Protein AF-A0A7K1V9W3-F1 (afdb_monomer_lite)

InterPro domains:
  IPR024344 Mycothiol-dependent maleylpyruvate isomerase, metal-binding domain [PF11716] (11-46)
  IPR034660 DinB/YfiT-like putative metalloenzymes [G3DSA:1.20.120.450] (1-48)
  IPR034660 DinB/YfiT-like putative metalloenzymes [SSF109854] (2-46)

Sequence (76 aa):
MTPDEIWQAVATERRTLHDQLAPLTEAQWNHESLCESWRIRDVVAHPSPPCCCSPPAVRTGAVRGRLSLSAAGFRC

Secondary structure (DSSP, 8-state):
--HHHHHHHHHHHHHHHHHHHTT--HHHHTSBPSSTT-BHHHHHHTTS--TT-------S---------S------

pLDDT: mean 74.5, std 24.0, range [32.88, 97.88]

Structure (mmCIF, N/CA/C/O backbone):
data_AF-A0A7K1V9W3-F1
#
_entry.id   AF-A0A7K1V9W3-F1
#
loop_
_atom_site.group_PDB
_atom_site.id
_atom_site.type_symbol
_atom_site.label_atom_id
_atom_site.label_alt_id
_atom_site.label_comp_id
_atom_site.label_asym_id
_atom_site.label_entity_id
_atom_site.label_seq_id
_atom_site.pdbx_PDB_ins_code
_atom_site.Cartn_x
_atom_site.Cartn_y
_atom_site.Cartn_z
_atom_site.occupancy
_atom_site.B_iso_or_equiv
_atom_site.auth_seq_id
_atom_site.auth_comp_id
_atom_site.auth_asym_id
_atom_site.auth_atom_id
_atom_site.pdbx_PDB_model_num
ATOM 1 N N . MET A 1 1 ? 18.397 -0.570 -17.158 1.00 77.75 1 MET A N 1
ATOM 2 C CA . MET A 1 1 ? 16.957 -0.630 -16.879 1.00 77.75 1 MET A CA 1
ATOM 3 C C . MET A 1 1 ? 16.252 0.288 -17.860 1.00 77.75 1 MET A C 1
ATOM 5 O O . MET A 1 1 ? 16.581 1.470 -17.896 1.00 77.75 1 MET A O 1
ATOM 9 N N . THR A 1 2 ? 15.391 -0.244 -18.716 1.00 97.88 2 THR A N 1
ATOM 10 C CA . THR A 1 2 ? 14.579 0.531 -19.660 1.00 97.88 2 THR A CA 1
ATOM 11 C C . THR A 1 2 ? 13.400 1.191 -18.931 1.00 97.88 2 THR A C 1
ATOM 13 O O . THR A 1 2 ? 13.046 0.763 -17.830 1.00 97.88 2 THR A O 1
ATOM 16 N N . PRO A 1 3 ? 12.759 2.221 -19.512 1.00 97.12 3 PRO A N 1
ATOM 17 C CA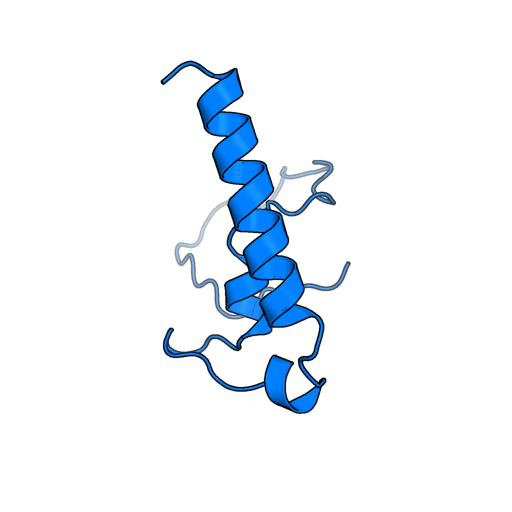 . PRO A 1 3 ? 11.533 2.786 -18.950 1.00 97.12 3 PRO A CA 1
ATOM 18 C C . PRO A 1 3 ? 10.446 1.734 -18.690 1.00 97.12 3 PRO A C 1
ATOM 20 O O . PRO A 1 3 ? 9.792 1.787 -17.652 1.00 97.12 3 PRO A O 1
ATOM 23 N N . ASP A 1 4 ? 10.293 0.750 -19.579 1.00 97.62 4 ASP A N 1
ATOM 24 C CA . ASP A 1 4 ? 9.325 -0.338 -19.402 1.00 97.62 4 ASP A CA 1
ATOM 25 C C . ASP A 1 4 ? 9.676 -1.226 -18.205 1.00 97.62 4 ASP A C 1
ATOM 27 O O . ASP A 1 4 ? 8.804 -1.548 -17.400 1.00 97.62 4 ASP A O 1
ATOM 31 N N . GLU A 1 5 ? 10.954 -1.572 -18.031 1.00 97.38 5 GLU A N 1
ATOM 32 C CA . GLU A 1 5 ? 11.423 -2.333 -16.867 1.00 97.38 5 GLU A CA 1
ATOM 33 C C . GLU A 1 5 ? 11.173 -1.569 -15.556 1.00 97.38 5 GLU A C 1
ATOM 35 O O . GLU A 1 5 ? 10.726 -2.163 -14.574 1.00 97.38 5 GLU A O 1
ATOM 40 N 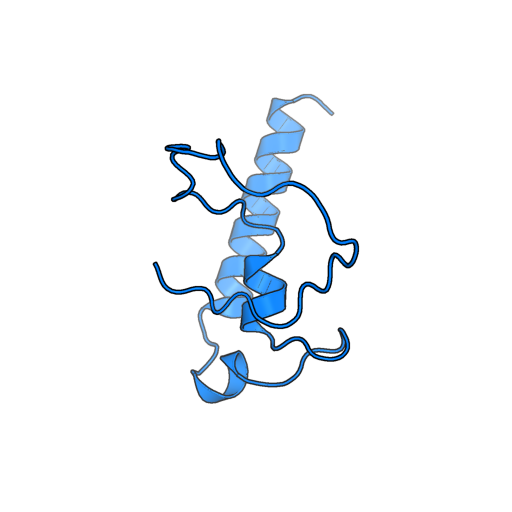N . ILE A 1 6 ? 11.380 -0.245 -15.550 1.00 97.06 6 ILE A N 1
ATOM 41 C CA . ILE A 1 6 ? 11.063 0.617 -14.399 1.00 97.06 6 ILE A CA 1
ATOM 42 C C . ILE A 1 6 ? 9.561 0.568 -14.097 1.00 97.06 6 ILE A C 1
ATOM 44 O O . ILE A 1 6 ? 9.163 0.367 -12.949 1.00 97.06 6 ILE A O 1
ATOM 48 N N . TRP A 1 7 ? 8.706 0.733 -15.108 1.00 96.12 7 TRP A N 1
ATOM 49 C CA . TRP A 1 7 ? 7.257 0.739 -14.907 1.00 96.12 7 TRP A CA 1
ATOM 50 C C . TRP A 1 7 ? 6.707 -0.619 -14.467 1.00 96.12 7 TRP A C 1
ATOM 52 O O . TRP A 1 7 ? 5.7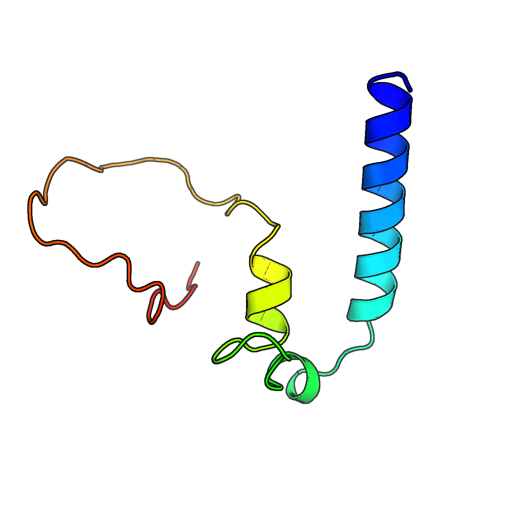89 -0.662 -13.645 1.00 96.12 7 TRP A O 1
ATOM 62 N N . GLN A 1 8 ? 7.289 -1.726 -14.933 1.00 97.56 8 GLN A N 1
ATOM 63 C CA . GLN A 1 8 ? 6.952 -3.065 -14.445 1.00 97.56 8 GLN A CA 1
ATOM 64 C C . GLN A 1 8 ? 7.338 -3.259 -12.975 1.00 97.56 8 GLN A C 1
ATOM 66 O O . GLN A 1 8 ? 6.548 -3.813 -12.202 1.00 97.56 8 GLN A O 1
ATOM 71 N N . ALA A 1 9 ? 8.508 -2.758 -12.566 1.00 96.88 9 ALA A N 1
ATOM 72 C CA . ALA A 1 9 ? 8.917 -2.765 -11.165 1.00 96.88 9 ALA A CA 1
ATOM 73 C C . ALA A 1 9 ? 7.941 -1.943 -10.305 1.00 96.88 9 ALA A C 1
ATOM 75 O O . ALA A 1 9 ? 7.387 -2.463 -9.341 1.00 96.88 9 ALA A O 1
ATOM 76 N N . VAL A 1 10 ? 7.616 -0.709 -10.712 1.00 94.94 10 VAL A N 1
ATOM 77 C CA . VAL A 1 10 ? 6.644 0.149 -10.006 1.00 94.94 10 VAL A CA 1
ATOM 78 C C . VAL A 1 10 ? 5.274 -0.522 -9.877 1.00 94.94 10 VAL A C 1
ATOM 80 O O . VAL A 1 10 ? 4.659 -0.473 -8.813 1.00 94.94 10 VAL A O 1
ATOM 83 N N . ALA A 1 11 ? 4.776 -1.155 -10.942 1.00 95.62 11 ALA A N 1
ATOM 84 C CA . ALA A 1 11 ? 3.493 -1.851 -10.908 1.00 95.62 11 ALA A CA 1
ATOM 85 C C . ALA A 1 11 ? 3.513 -3.052 -9.950 1.00 95.62 11 ALA A C 1
ATOM 87 O O . ALA A 1 11 ? 2.513 -3.325 -9.288 1.00 95.62 11 ALA A O 1
ATOM 88 N N . THR A 1 12 ? 4.646 -3.751 -9.864 1.00 97.56 12 THR A N 1
ATOM 89 C CA . THR A 1 12 ? 4.840 -4.870 -8.936 1.00 97.56 12 THR A CA 1
ATOM 90 C C . THR A 1 12 ? 4.834 -4.389 -7.494 1.00 97.56 12 THR A C 1
ATOM 92 O O . THR A 1 12 ? 4.024 -4.878 -6.712 1.00 97.56 12 THR A O 1
ATOM 95 N N . GLU A 1 13 ? 5.620 -3.365 -7.167 1.00 95.81 13 GLU A N 1
ATOM 96 C CA . GLU A 1 13 ? 5.657 -2.813 -5.808 1.00 95.81 13 GLU A CA 1
ATOM 97 C C . GLU A 1 13 ? 4.296 -2.259 -5.367 1.00 95.81 13 GLU A C 1
ATOM 99 O O . GLU A 1 13 ? 3.870 -2.471 -4.233 1.00 95.81 13 GLU A O 1
ATOM 104 N N . ARG A 1 14 ? 3.548 -1.611 -6.272 1.00 94.19 14 ARG A N 1
ATOM 105 C CA . ARG A 1 14 ? 2.193 -1.118 -5.969 1.00 94.19 14 ARG A CA 1
ATOM 106 C C . ARG A 1 14 ? 1.198 -2.242 -5.673 1.00 94.19 14 ARG A C 1
ATOM 108 O O . ARG A 1 14 ? 0.353 -2.064 -4.800 1.00 94.19 14 ARG A O 1
ATOM 115 N N . ARG A 1 15 ? 1.286 -3.383 -6.369 1.00 96.62 15 ARG A N 1
ATOM 116 C CA . ARG A 1 15 ? 0.456 -4.567 -6.071 1.00 96.62 15 ARG A CA 1
ATOM 117 C C . ARG A 1 15 ? 0.827 -5.176 -4.726 1.00 96.62 15 ARG A C 1
ATOM 119 O O . ARG A 1 15 ? -0.053 -5.393 -3.905 1.00 96.62 15 ARG A O 1
ATOM 126 N N . THR A 1 16 ? 2.121 -5.353 -4.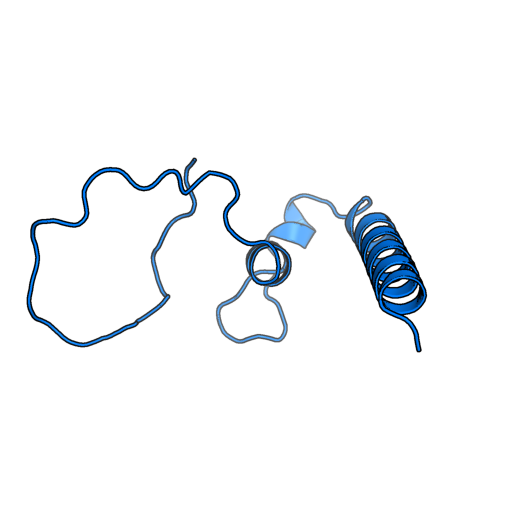469 1.00 96.25 16 THR A N 1
ATOM 127 C CA . THR A 1 16 ? 2.617 -5.847 -3.180 1.00 96.25 16 THR A CA 1
ATOM 128 C C . THR A 1 16 ? 2.136 -4.969 -2.024 1.00 96.25 16 THR A C 1
ATOM 130 O O . THR A 1 16 ? 1.659 -5.483 -1.015 1.00 96.25 16 THR A O 1
ATOM 133 N N . LEU A 1 17 ? 2.199 -3.643 -2.181 1.00 93.12 17 LEU A N 1
ATOM 134 C CA . LEU A 1 17 ? 1.685 -2.700 -1.191 1.00 93.12 17 LEU A CA 1
ATOM 135 C C . LEU A 1 17 ? 0.165 -2.832 -1.012 1.00 93.12 17 LEU A C 1
ATOM 137 O O . LEU A 1 17 ? -0.318 -2.855 0.116 1.00 93.12 17 LEU A O 1
ATOM 141 N N . HIS A 1 18 ? -0.594 -2.944 -2.105 1.00 94.81 18 HIS A N 1
ATOM 142 C CA . HIS A 1 18 ? -2.040 -3.156 -2.043 1.00 94.81 18 HIS A CA 1
ATOM 143 C C . HIS A 1 18 ? -2.398 -4.419 -1.251 1.00 94.81 18 HIS A C 1
ATOM 145 O O . HIS A 1 18 ? -3.247 -4.359 -0.366 1.00 94.81 18 HIS A O 1
ATOM 151 N N . ASP A 1 19 ? -1.726 -5.538 -1.513 1.00 96.88 19 ASP A N 1
ATOM 152 C CA . ASP A 1 19 ? -2.026 -6.817 -0.863 1.00 96.88 19 ASP A CA 1
ATOM 153 C C . ASP A 1 19 ? -1.724 -6.791 0.644 1.00 96.88 19 ASP A C 1
ATOM 155 O O . ASP A 1 19 ? -2.411 -7.444 1.429 1.00 96.88 19 ASP A O 1
ATOM 159 N N . GLN A 1 20 ? -0.750 -5.981 1.071 1.00 94.44 20 GLN A N 1
ATOM 160 C CA . GLN A 1 20 ? -0.463 -5.739 2.489 1.00 94.44 20 GLN A CA 1
ATOM 161 C C . GLN A 1 20 ? -1.527 -4.868 3.171 1.00 94.44 20 GLN A C 1
ATOM 163 O O . GLN A 1 20 ? -1.812 -5.054 4.354 1.00 94.44 20 GLN A O 1
ATOM 168 N N . LEU A 1 21 ? -2.107 -3.912 2.443 1.00 93.69 21 LEU A N 1
ATOM 169 C CA . LEU A 1 21 ? -3.085 -2.956 2.969 1.00 93.69 21 LEU A CA 1
ATOM 170 C C . LEU A 1 21 ? -4.528 -3.479 2.913 1.00 93.69 21 LEU A C 1
ATOM 172 O O . LEU A 1 21 ? -5.349 -3.092 3.743 1.00 93.69 21 LEU A O 1
ATOM 176 N N . ALA A 1 22 ? -4.840 -4.370 1.969 1.00 94.81 22 ALA A N 1
ATOM 177 C CA . ALA A 1 22 ? -6.168 -4.945 1.760 1.00 94.81 22 ALA A CA 1
ATOM 178 C C . ALA A 1 22 ? -6.812 -5.588 3.011 1.00 94.81 22 ALA A C 1
ATOM 180 O O . ALA A 1 22 ? -8.012 -5.392 3.206 1.00 94.81 22 ALA A O 1
ATOM 181 N N . PRO A 1 23 ? -6.087 -6.326 3.879 1.00 96.75 23 PRO A N 1
ATOM 182 C CA . PRO A 1 23 ? -6.686 -6.938 5.066 1.00 96.75 23 PRO A CA 1
ATOM 183 C C . PRO A 1 23 ? -6.798 -5.990 6.272 1.00 96.75 23 PRO A C 1
ATOM 185 O O . PRO A 1 23 ? -7.303 -6.407 7.316 1.00 96.75 23 PRO A O 1
ATOM 188 N N . LEU A 1 24 ? -6.311 -4.745 6.183 1.00 95.38 24 LEU A N 1
ATOM 189 C CA . LEU A 1 24 ? -6.326 -3.825 7.320 1.00 95.38 24 LEU A CA 1
ATOM 190 C C . LEU A 1 24 ? -7.750 -3.383 7.674 1.00 95.38 24 LEU A C 1
ATOM 192 O O . LEU A 1 24 ? -8.520 -2.912 6.838 1.00 95.38 24 LEU A O 1
ATOM 196 N N . THR A 1 25 ? -8.071 -3.474 8.960 1.00 95.25 25 THR A N 1
ATOM 197 C CA . THR A 1 25 ? -9.328 -2.977 9.533 1.00 95.25 25 THR A CA 1
ATOM 198 C C . THR A 1 25 ? -9.329 -1.453 9.666 1.00 95.25 25 THR A C 1
ATOM 200 O O . THR A 1 25 ? -8.276 -0.821 9.739 1.00 95.25 25 THR A O 1
ATOM 203 N N . GLU A 1 26 ? -10.509 -0.840 9.793 1.00 92.81 26 GLU A N 1
ATOM 204 C CA . GLU A 1 26 ? -10.636 0.615 10.001 1.00 92.81 26 GLU A CA 1
ATOM 205 C C . GLU A 1 26 ? -9.874 1.105 11.247 1.00 92.81 26 GLU A C 1
ATOM 207 O O . GLU A 1 26 ? -9.283 2.184 11.239 1.00 92.81 26 GLU A O 1
ATOM 212 N N . ALA A 1 27 ? -9.831 0.303 12.315 1.00 93.56 27 ALA A N 1
ATOM 213 C CA . ALA A 1 27 ? -9.062 0.634 13.513 1.00 93.56 27 ALA A CA 1
ATOM 214 C C . ALA A 1 27 ? -7.551 0.679 13.226 1.00 93.56 27 ALA A C 1
ATOM 216 O O . ALA A 1 27 ? -6.868 1.598 13.674 1.00 93.56 27 ALA A O 1
ATOM 217 N N . GLN A 1 28 ? -7.040 -0.270 12.436 1.00 94.12 28 GLN A N 1
ATOM 218 C CA . GLN A 1 28 ? -5.634 -0.298 12.027 1.00 94.12 28 GLN A CA 1
ATOM 219 C C . GLN A 1 28 ? -5.305 0.857 11.078 1.00 94.12 28 GLN A C 1
ATOM 221 O O . GLN A 1 28 ? -4.283 1.510 11.250 1.00 94.12 28 GLN A O 1
ATOM 226 N N . TRP A 1 29 ? -6.195 1.194 10.143 1.00 94.25 29 TRP A N 1
ATOM 227 C CA . TRP A 1 29 ? -6.017 2.351 9.258 1.00 94.25 29 TRP A CA 1
ATOM 228 C C . TRP A 1 29 ? -5.894 3.688 9.998 1.00 94.25 29 TRP A C 1
ATOM 230 O O . TRP A 1 29 ? -5.224 4.600 9.507 1.00 94.25 29 TRP A O 1
ATOM 240 N N . ASN A 1 30 ? -6.533 3.810 11.164 1.00 92.75 30 ASN A N 1
ATOM 241 C CA . ASN A 1 30 ? -6.476 5.002 12.010 1.00 92.75 30 ASN A CA 1
ATOM 242 C C . ASN A 1 30 ? -5.345 4.972 13.051 1.00 92.75 30 ASN A C 1
ATOM 244 O O . ASN A 1 30 ? -5.216 5.930 13.814 1.00 92.75 30 ASN A O 1
ATOM 248 N N . HIS A 1 31 ? -4.538 3.907 13.091 1.00 93.25 31 HIS A N 1
ATOM 249 C CA . HIS A 1 31 ? -3.402 3.801 14.002 1.00 93.25 31 HIS A CA 1
ATOM 250 C C . HIS A 1 31 ? -2.300 4.800 13.636 1.00 93.25 31 HIS A C 1
ATOM 252 O O . HIS A 1 31 ? -2.101 5.109 12.456 1.00 93.25 31 HIS A O 1
ATOM 258 N N . GLU A 1 32 ? -1.587 5.302 14.645 1.00 92.69 32 GLU A N 1
ATOM 259 C CA . GLU A 1 32 ? -0.436 6.180 14.440 1.00 92.69 32 GLU A CA 1
ATOM 260 C C . GLU A 1 32 ? 0.697 5.413 13.755 1.00 92.69 32 GLU A C 1
ATOM 262 O O . GLU A 1 32 ? 0.992 4.261 14.069 1.00 92.69 32 GLU A O 1
ATOM 267 N N . SER A 1 33 ? 1.303 6.051 12.765 1.00 90.12 33 SER A N 1
ATOM 268 C CA . SER A 1 33 ? 2.474 5.533 12.077 1.00 90.12 33 SER A CA 1
ATOM 269 C C . SER A 1 33 ? 3.753 5.930 12.817 1.00 90.12 33 SER A C 1
ATOM 271 O O . SER A 1 33 ? 3.738 6.728 13.751 1.00 90.12 33 SER A O 1
ATOM 273 N N . LEU A 1 34 ? 4.889 5.403 12.357 1.00 88.94 34 LEU A N 1
ATOM 274 C CA . LEU A 1 34 ? 6.205 5.841 12.830 1.00 88.94 34 LEU A CA 1
ATOM 275 C C . LEU A 1 34 ? 6.571 7.254 12.344 1.00 88.94 34 LEU A C 1
ATOM 277 O O . LEU A 1 34 ? 7.503 7.858 12.869 1.00 88.94 34 LEU A O 1
ATOM 281 N N . CYS A 1 35 ? 5.863 7.780 11.341 1.00 83.75 35 CYS A N 1
ATOM 282 C CA . CYS A 1 35 ? 5.948 9.186 10.981 1.00 83.75 35 CYS A CA 1
ATOM 283 C C . CYS A 1 35 ? 5.139 9.979 12.008 1.00 83.75 35 CYS A C 1
ATOM 285 O O . CYS A 1 35 ? 3.924 9.800 12.126 1.00 83.75 35 CYS A O 1
ATOM 287 N N . GLU A 1 36 ? 5.820 10.846 12.757 1.00 84.50 36 GLU A N 1
ATOM 288 C CA . GLU A 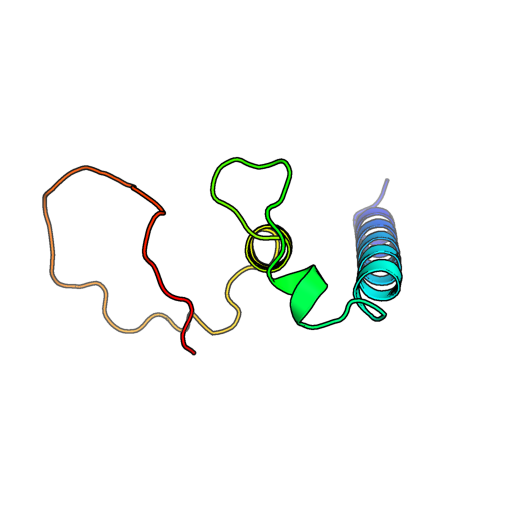1 36 ? 5.189 11.653 13.798 1.00 84.50 36 GLU A CA 1
ATOM 289 C C . GLU A 1 36 ? 3.943 12.369 13.262 1.00 84.50 36 GLU A C 1
ATOM 291 O O . GLU A 1 36 ? 3.961 12.999 12.203 1.00 84.50 36 GLU A O 1
ATOM 296 N N . SER A 1 37 ? 2.856 12.298 14.032 1.00 86.25 37 SER A N 1
ATOM 297 C CA . SER A 1 37 ? 1.566 12.932 13.726 1.00 86.25 37 SER A CA 1
ATOM 298 C C . SER A 1 37 ? 0.816 12.389 12.499 1.00 86.25 37 SER A C 1
ATOM 300 O O . SER A 1 37 ? -0.154 13.017 12.076 1.00 86.25 37 SER A O 1
ATOM 302 N N . TRP A 1 38 ? 1.235 11.270 11.899 1.00 90.81 38 TRP A N 1
ATOM 303 C CA . TRP A 1 38 ? 0.566 10.689 10.728 1.00 90.81 38 TRP A CA 1
ATOM 304 C C . TRP A 1 38 ? -0.053 9.343 11.072 1.00 90.81 38 TRP A C 1
ATOM 306 O O . TRP A 1 38 ? 0.597 8.500 11.689 1.00 90.81 38 TRP A O 1
ATOM 316 N N . ARG A 1 39 ? -1.289 9.103 10.631 1.00 92.62 39 ARG A N 1
ATOM 317 C CA . ARG A 1 39 ? -1.905 7.772 10.681 1.00 92.62 39 ARG A CA 1
ATOM 318 C C . ARG A 1 39 ? -1.443 6.936 9.496 1.00 92.62 39 ARG A C 1
ATOM 320 O O . ARG A 1 39 ? -0.996 7.474 8.483 1.00 92.62 39 ARG A O 1
ATOM 327 N N . ILE A 1 40 ? -1.640 5.620 9.570 1.00 93.00 40 ILE A N 1
ATOM 328 C CA . ILE A 1 40 ? -1.346 4.705 8.452 1.00 93.00 40 ILE A CA 1
ATOM 329 C C . ILE A 1 40 ? -2.011 5.182 7.147 1.00 93.00 40 ILE A C 1
ATOM 331 O O . ILE A 1 40 ? -1.361 5.207 6.104 1.00 93.00 40 ILE A O 1
ATOM 335 N N . ARG A 1 41 ? -3.265 5.656 7.194 1.00 90.12 41 ARG A N 1
ATOM 336 C CA . ARG A 1 41 ? -3.942 6.226 6.009 1.00 90.12 41 ARG A CA 1
ATOM 337 C C . ARG A 1 41 ? -3.287 7.471 5.422 1.00 90.12 41 ARG A C 1
ATOM 339 O O . ARG A 1 41 ? -3.292 7.622 4.204 1.00 90.12 41 ARG A O 1
ATOM 346 N N . ASP A 1 42 ? -2.712 8.328 6.258 1.00 89.50 42 ASP A N 1
ATOM 347 C CA . ASP A 1 42 ? -2.072 9.566 5.809 1.00 89.50 42 ASP A CA 1
ATOM 348 C C . ASP A 1 42 ? -0.749 9.246 5.094 1.00 89.50 42 ASP A C 1
ATOM 350 O O . ASP A 1 42 ? -0.465 9.778 4.020 1.00 89.50 42 ASP A O 1
ATOM 354 N N . VAL A 1 43 ? 0.011 8.282 5.629 1.00 90.69 43 VAL A N 1
ATOM 355 C CA . VAL A 1 43 ? 1.242 7.769 5.004 1.00 90.69 43 VAL A CA 1
ATOM 356 C C . VAL A 1 43 ? 0.953 7.130 3.646 1.00 90.69 43 VAL A C 1
ATOM 358 O O . VAL A 1 43 ? 1.653 7.411 2.676 1.00 90.69 43 VAL A O 1
ATOM 361 N N . VAL A 1 44 ? -0.086 6.295 3.552 1.00 90.75 44 VAL A N 1
ATOM 362 C CA . VAL A 1 44 ? -0.465 5.629 2.293 1.00 90.75 44 VAL A CA 1
ATOM 363 C C . VAL A 1 44 ? -0.968 6.629 1.247 1.00 90.75 44 VAL A C 1
ATOM 365 O O . VAL A 1 44 ? -0.741 6.429 0.053 1.00 90.75 44 VAL A O 1
ATOM 368 N N . ALA A 1 45 ? -1.620 7.716 1.668 1.00 85.00 45 ALA A N 1
ATOM 369 C CA . ALA A 1 45 ? -2.090 8.760 0.763 1.00 85.00 45 ALA A CA 1
ATOM 370 C C . ALA A 1 45 ? -0.947 9.620 0.192 1.00 85.00 45 ALA A C 1
ATOM 372 O O . ALA A 1 45 ? -1.051 10.078 -0.943 1.00 85.00 45 ALA A O 1
ATOM 373 N N . HIS A 1 46 ? 0.157 9.811 0.924 1.00 84.00 46 HIS A N 1
ATOM 374 C CA . HIS A 1 46 ? 1.276 10.665 0.506 1.00 84.00 46 HIS A CA 1
ATOM 375 C C . HIS A 1 46 ? 1.852 10.359 -0.898 1.00 84.00 46 HIS A C 1
ATOM 377 O O . HIS A 1 46 ? 2.019 11.305 -1.676 1.00 84.00 46 HIS A O 1
ATOM 383 N N . PRO A 1 47 ? 2.185 9.106 -1.268 1.00 82.69 47 PRO A N 1
ATOM 384 C CA . PRO A 1 47 ? 2.750 8.798 -2.585 1.00 82.69 47 PRO A CA 1
ATOM 385 C C . PRO A 1 47 ? 1.723 8.858 -3.724 1.00 82.69 47 PRO A C 1
ATOM 387 O O . PRO A 1 47 ? 2.112 8.814 -4.894 1.00 82.69 47 PRO A O 1
ATOM 390 N N . SER A 1 48 ? 0.425 8.934 -3.413 1.00 71.88 48 SER A N 1
ATOM 391 C CA . SER A 1 48 ? -0.619 9.073 -4.420 1.00 71.88 48 SER A CA 1
ATOM 392 C C . SER A 1 48 ? -0.842 10.557 -4.709 1.00 71.88 48 SER A C 1
ATOM 394 O O . SER A 1 48 ? -1.340 11.275 -3.841 1.00 71.88 48 SER A O 1
ATOM 396 N N . PRO A 1 49 ? -0.536 11.058 -5.919 1.00 59.41 49 PRO A N 1
ATOM 397 C CA . PRO A 1 49 ? -0.956 12.403 -6.277 1.00 59.41 49 PRO A CA 1
ATOM 398 C C . PRO A 1 49 ? -2.489 12.479 -6.165 1.00 59.41 49 PRO A C 1
ATOM 400 O O . PRO A 1 49 ? -3.166 11.527 -6.572 1.00 59.41 49 PRO A O 1
ATOM 403 N N . PRO A 1 50 ? -3.059 13.566 -5.613 1.00 56.09 50 PRO A N 1
ATOM 404 C CA . PRO A 1 50 ? -4.502 13.728 -5.560 1.00 56.09 50 PRO A CA 1
ATOM 405 C C . PRO A 1 50 ? -5.034 13.762 -6.993 1.00 56.09 50 PRO A C 1
ATOM 407 O O . PRO A 1 50 ? -4.896 14.749 -7.714 1.00 56.09 50 PRO A O 1
ATOM 410 N N . CYS A 1 51 ? -5.637 12.653 -7.415 1.00 55.78 51 CYS A N 1
ATOM 411 C CA . CYS A 1 51 ? -6.189 12.481 -8.756 1.00 55.78 51 CYS A CA 1
ATOM 412 C C . CYS A 1 51 ? -7.348 13.452 -9.042 1.00 55.78 51 CYS A C 1
ATOM 414 O O . CYS A 1 51 ? -7.675 13.693 -10.200 1.00 55.78 51 CYS A O 1
ATOM 416 N N . CYS A 1 52 ? -7.932 14.048 -7.998 1.00 53.91 52 CYS A N 1
ATOM 417 C CA . CYS A 1 52 ? -9.067 14.963 -8.084 1.00 53.91 52 CYS A CA 1
ATOM 418 C C . CYS A 1 52 ? -8.674 16.440 -8.219 1.00 53.91 52 CYS A C 1
ATOM 420 O O . CYS A 1 52 ? -9.562 17.279 -8.363 1.00 53.91 52 CYS A O 1
ATOM 422 N N . CYS A 1 53 ? -7.383 16.795 -8.184 1.00 44.84 53 CYS A N 1
ATOM 423 C CA . CYS A 1 53 ? -6.951 18.170 -8.433 1.00 44.84 53 CYS A CA 1
ATOM 424 C C . CYS A 1 53 ? -7.081 18.516 -9.926 1.00 44.84 53 CYS A C 1
ATOM 426 O O . CYS A 1 53 ? -6.097 18.703 -10.635 1.00 44.84 53 CYS A O 1
ATOM 428 N N . SER A 1 54 ? -8.318 18.652 -10.403 1.00 43.25 54 SER A N 1
ATOM 429 C CA . SER A 1 54 ? -8.604 19.612 -11.465 1.00 43.25 54 SER A CA 1
ATOM 430 C C . SER A 1 54 ? -8.205 20.994 -10.930 1.00 43.25 54 SER A C 1
ATOM 432 O O . SER A 1 54 ? -8.590 21.310 -9.804 1.00 43.25 54 SER A O 1
ATOM 434 N N . PRO A 1 55 ? -7.450 21.835 -11.657 1.00 42.50 55 PRO A N 1
ATOM 435 C CA . PRO A 1 55 ? -7.190 23.195 -11.212 1.00 42.50 55 PRO A CA 1
ATOM 436 C C . PRO A 1 55 ? -8.293 24.140 -11.717 1.00 42.50 55 PRO A C 1
ATOM 438 O O . PRO A 1 55 ? -8.207 24.610 -12.852 1.00 42.50 55 PRO A O 1
ATOM 441 N N . PRO A 1 56 ? -9.288 24.519 -10.893 1.00 44.69 56 PRO A N 1
ATOM 442 C CA . PRO A 1 56 ? -9.906 25.817 -11.069 1.00 44.69 56 PRO A CA 1
ATOM 443 C C . PRO A 1 56 ? -9.621 26.714 -9.859 1.00 44.69 56 PRO A C 1
ATOM 445 O O . PRO A 1 56 ? -9.919 26.390 -8.716 1.00 44.69 56 PRO A O 1
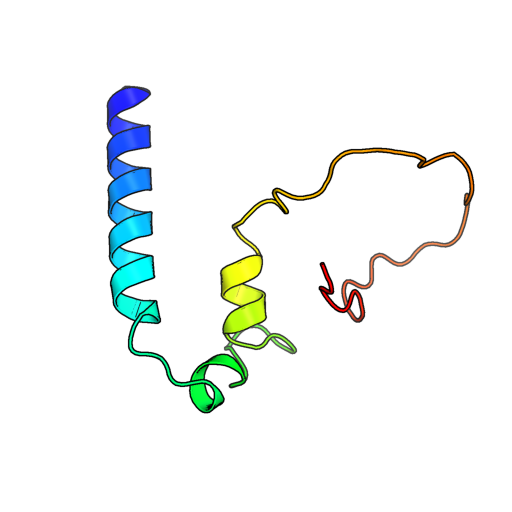ATOM 448 N N . ALA A 1 57 ? -9.081 27.893 -10.171 1.00 48.06 57 ALA A N 1
ATOM 449 C CA . ALA A 1 57 ? -9.058 29.093 -9.335 1.00 48.06 57 ALA A CA 1
ATOM 450 C C . ALA A 1 57 ? -8.086 29.147 -8.135 1.00 48.06 57 ALA A C 1
ATOM 452 O O . ALA A 1 57 ? -8.477 29.470 -7.018 1.00 48.06 57 ALA A O 1
ATOM 453 N N . VAL A 1 58 ? -6.776 29.064 -8.394 1.00 50.62 58 VAL A N 1
ATOM 454 C CA . VAL A 1 58 ? -5.814 29.894 -7.639 1.00 50.62 58 VAL A CA 1
ATOM 455 C C . VAL A 1 58 ? -5.703 31.246 -8.352 1.00 50.62 58 VAL A C 1
ATOM 457 O O . VAL A 1 58 ? -4.992 31.385 -9.344 1.00 50.62 58 VAL A O 1
ATOM 460 N N . ARG A 1 59 ? -6.450 32.255 -7.883 1.00 44.62 59 ARG A N 1
ATOM 461 C CA . ARG A 1 59 ? -6.188 33.671 -8.225 1.00 44.62 59 ARG A CA 1
ATOM 462 C C . ARG A 1 59 ? -6.176 34.623 -7.026 1.00 44.62 59 ARG A C 1
ATOM 464 O O . ARG A 1 59 ? -5.741 35.754 -7.180 1.00 44.62 59 ARG A O 1
ATOM 471 N N . THR A 1 60 ? -6.544 34.222 -5.816 1.00 43.91 60 THR A N 1
ATOM 472 C CA . THR A 1 60 ? -6.585 35.180 -4.696 1.00 43.91 60 THR A CA 1
ATOM 473 C C . THR A 1 60 ? -6.056 34.575 -3.410 1.00 43.91 60 THR A C 1
ATOM 475 O O . THR A 1 60 ? -6.629 33.619 -2.902 1.00 43.91 60 THR A O 1
ATOM 478 N N . GLY A 1 61 ? -4.981 35.171 -2.881 1.00 37.81 61 GLY A N 1
ATOM 479 C CA . GLY A 1 61 ? -4.495 34.911 -1.525 1.00 37.81 61 GLY A CA 1
ATOM 480 C C . GLY A 1 61 ? -2.976 34.937 -1.379 1.00 37.81 61 GLY A C 1
ATOM 481 O O . GLY A 1 61 ? -2.376 33.932 -1.016 1.00 37.81 61 GLY A O 1
ATOM 482 N N . ALA A 1 62 ? -2.342 36.073 -1.665 1.00 47.34 62 ALA A N 1
ATOM 483 C CA . ALA A 1 62 ? -0.951 36.296 -1.296 1.00 47.34 62 ALA A CA 1
ATOM 484 C C . ALA A 1 62 ? -0.800 36.453 0.237 1.00 47.34 62 ALA A C 1
ATOM 486 O O . ALA A 1 62 ? -1.643 37.065 0.886 1.00 47.34 62 ALA A O 1
ATOM 487 N N . VAL A 1 63 ? 0.340 35.979 0.761 1.00 47.47 63 VAL A N 1
ATOM 488 C CA . VAL A 1 63 ? 0.969 36.331 2.055 1.00 47.47 63 VAL A CA 1
ATOM 489 C C . VAL A 1 63 ? 0.333 35.766 3.340 1.00 47.47 63 VAL A C 1
ATOM 491 O O . VAL A 1 63 ? -0.435 36.426 4.031 1.00 47.47 63 VAL A O 1
ATOM 494 N N . ARG A 1 64 ? 0.842 34.609 3.788 1.00 34.72 64 ARG A N 1
ATOM 495 C CA . ARG A 1 64 ? 1.651 34.507 5.025 1.00 34.72 64 ARG A CA 1
ATOM 496 C C . ARG A 1 64 ? 2.272 33.117 5.135 1.00 34.72 64 ARG A C 1
ATOM 498 O O . ARG A 1 64 ? 1.581 32.109 5.067 1.00 34.72 64 ARG A O 1
ATOM 505 N N . GLY A 1 65 ? 3.593 33.092 5.289 1.00 41.44 65 GLY A N 1
ATOM 506 C CA . GLY A 1 65 ? 4.373 31.873 5.435 1.00 41.44 65 GLY A CA 1
ATOM 507 C C . GLY A 1 65 ? 3.867 30.990 6.571 1.00 41.44 65 GLY A C 1
ATOM 508 O O . GLY A 1 65 ? 3.666 31.463 7.688 1.00 41.44 65 GLY A O 1
ATOM 509 N N . ARG A 1 66 ? 3.662 29.718 6.231 1.00 38.62 66 ARG A N 1
ATOM 510 C CA . ARG A 1 66 ? 3.892 28.493 7.010 1.00 38.62 66 ARG A CA 1
ATOM 511 C C . ARG A 1 66 ? 3.192 27.376 6.240 1.00 38.62 66 ARG A C 1
ATOM 513 O O . ARG A 1 66 ? 1.981 27.221 6.337 1.00 38.62 66 ARG A O 1
ATOM 520 N N . LEU A 1 67 ? 3.955 26.608 5.465 1.00 32.88 67 LEU A N 1
ATOM 521 C CA . LEU A 1 67 ? 3.524 25.277 5.045 1.00 32.88 67 LEU A CA 1
ATOM 522 C C . LEU A 1 67 ? 3.556 24.394 6.296 1.00 32.88 67 LEU A C 1
ATOM 524 O O . LEU A 1 67 ? 4.549 23.738 6.584 1.00 32.88 67 LEU A O 1
ATOM 528 N N . SER A 1 68 ? 2.493 24.472 7.090 1.00 40.25 68 SER A N 1
ATOM 529 C CA . SER A 1 68 ? 2.148 23.433 8.049 1.00 40.25 68 SER A CA 1
ATOM 530 C C . SER A 1 68 ? 1.144 22.540 7.340 1.00 40.25 68 SER A C 1
ATOM 532 O O . SER A 1 68 ? 0.027 22.970 7.070 1.00 40.25 68 SER A O 1
ATOM 534 N N . LEU A 1 69 ? 1.552 21.317 7.002 1.00 41.56 69 LEU A N 1
ATOM 535 C CA . LEU A 1 69 ? 0.659 20.292 6.452 1.00 41.56 69 LEU A CA 1
ATOM 536 C C . LEU A 1 69 ? -0.220 19.647 7.542 1.00 41.56 69 LEU A C 1
ATOM 538 O O . LEU A 1 69 ? -0.854 18.628 7.299 1.00 41.56 69 LEU A O 1
ATOM 542 N N . SER A 1 70 ? -0.301 20.246 8.734 1.00 39.97 70 SER A N 1
ATOM 543 C CA . SER A 1 70 ? -1.355 19.926 9.694 1.00 39.97 70 SER A CA 1
ATOM 544 C C . SER A 1 70 ? -2.617 20.701 9.331 1.00 39.97 70 SER A C 1
ATOM 546 O O . SER A 1 70 ? -2.631 21.928 9.389 1.00 39.97 70 SER A O 1
ATOM 548 N N . ALA A 1 71 ? -3.679 19.953 9.029 1.00 42.31 71 ALA A N 1
ATOM 549 C CA . ALA A 1 71 ? -5.040 20.405 8.733 1.00 42.31 71 ALA A CA 1
ATOM 550 C C . ALA A 1 71 ? -5.332 20.804 7.276 1.00 42.31 71 ALA A C 1
ATOM 552 O O . ALA A 1 71 ? -5.917 21.847 7.003 1.00 42.31 71 ALA A O 1
ATOM 553 N N . ALA A 1 72 ? -5.061 19.902 6.336 1.00 43.31 72 ALA A N 1
ATOM 554 C CA . ALA A 1 72 ? -5.979 19.732 5.215 1.00 43.31 72 ALA A CA 1
ATOM 555 C C . ALA A 1 72 ? -6.706 18.407 5.439 1.00 43.31 72 ALA A C 1
ATOM 557 O O . ALA A 1 72 ? -6.197 17.337 5.120 1.00 43.31 72 ALA A O 1
ATOM 558 N N . GLY A 1 73 ? -7.877 18.476 6.077 1.00 41.22 73 GLY A N 1
ATOM 559 C CA . GLY A 1 73 ? -8.802 17.354 6.073 1.00 41.22 73 GLY A CA 1
ATOM 560 C C . GLY A 1 73 ? -9.098 17.014 4.620 1.00 41.22 73 GLY A C 1
ATOM 561 O O . GLY A 1 73 ? -9.746 17.797 3.929 1.00 41.22 73 GLY A O 1
ATOM 562 N N . PHE A 1 74 ? -8.582 15.876 4.163 1.00 40.41 74 PHE A N 1
ATOM 563 C CA . PHE A 1 74 ? -8.897 15.312 2.862 1.00 40.41 74 PHE A CA 1
ATOM 564 C C . PHE A 1 74 ? -10.369 14.895 2.869 1.00 40.41 74 PHE A C 1
ATOM 566 O O . PHE A 1 74 ? -10.729 13.767 3.195 1.00 40.41 74 PHE A O 1
ATOM 573 N N . ARG A 1 75 ? -11.238 15.852 2.558 1.00 37.12 75 ARG A N 1
ATOM 574 C CA . ARG A 1 75 ? -12.572 15.589 2.038 1.00 37.12 75 ARG A CA 1
ATOM 575 C C . ARG A 1 75 ? -12.509 15.802 0.534 1.00 37.12 75 ARG A C 1
ATOM 577 O O . ARG A 1 75 ? -11.893 16.765 0.083 1.00 37.12 75 ARG A O 1
ATOM 584 N N . CYS A 1 76 ? -13.082 14.841 -0.184 1.00 38.22 76 CYS A N 1
ATOM 585 C CA . CYS A 1 76 ? -13.274 14.878 -1.627 1.00 38.22 76 CYS A CA 1
ATOM 586 C C . CYS A 1 76 ? -13.920 16.184 -2.090 1.00 38.22 76 CYS A C 1
ATOM 588 O O . CYS A 1 76 ? -14.765 16.719 -1.332 1.00 38.22 76 CYS A O 1
#

Organism: NCBI:txid2675851

Foldseek 3Di:
DDPVVVVVVVVVVVVVVCVVCVVDDPVQQQPDDPPPPDGVVRVVCVVPDPPPPPDDDPDDDDDDDDPPVPDPPPDD

Radius of gyration: 16.85 Å; chains: 1; bounding box: 30×43×34 Å